Protein AF-A0A4R8F8H3-F1 (afdb_monomer_lite)

Foldseek 3Di:
DPVVCPPVLNVVLVVQLVVLVVCPVVVVDDPVRSVVSNVVSVVVSVVVVVVVVVVD

Secondary structure (DSSP, 8-state):
--TTT--HHHHHHHHHHHHHHHHHHTTSS-HHHHHHHHHHHHHHHHHHHHHHHH--

pLDDT: mean 83.6, std 14.04, range [47.41, 94.56]

Structure (mmCIF, N/CA/C/O backbone):
data_AF-A0A4R8F8H3-F1
#
_entry.id   AF-A0A4R8F8H3-F1
#
loop_
_atom_site.group_PDB
_atom_site.id
_atom_site.type_symbol
_atom_site.label_atom_id
_atom_site.label_alt_id
_atom_site.label_comp_id
_atom_site.label_asym_id
_atom_site.label_entity_id
_atom_site.label_seq_id
_atom_site.pdbx_PDB_ins_code
_atom_site.Cartn_x
_atom_site.Cartn_y
_atom_site.Cartn_z
_atom_site.occupancy
_atom_site.B_iso_or_equiv
_atom_site.auth_seq_id
_atom_site.auth_comp_id
_atom_site.auth_asym_id
_atom_site.auth_atom_id
_atom_site.pdbx_PDB_model_num
ATOM 1 N N . MET A 1 1 ? -0.785 -15.327 20.860 1.00 47.41 1 MET A N 1
ATOM 2 C CA . MET A 1 1 ? -0.354 -13.944 20.538 1.00 47.41 1 MET A CA 1
ATOM 3 C C . MET A 1 1 ? -0.507 -13.556 19.057 1.00 47.41 1 MET A C 1
ATOM 5 O O . MET A 1 1 ? -0.409 -12.379 18.757 1.00 47.41 1 MET A O 1
ATOM 9 N N . LEU A 1 2 ? -0.799 -14.484 18.130 1.00 51.06 2 LEU A N 1
ATOM 10 C CA . LEU A 1 2 ? -0.982 -14.174 16.694 1.00 51.06 2 LEU A CA 1
ATOM 11 C C . LEU A 1 2 ? -2.375 -13.623 16.327 1.00 51.06 2 LEU A C 1
ATOM 13 O O . LEU A 1 2 ? -2.510 -12.858 15.378 1.00 51.06 2 LEU A O 1
ATOM 17 N N . ALA A 1 3 ? -3.410 -13.943 17.110 1.00 51.31 3 ALA A N 1
ATOM 18 C CA . ALA A 1 3 ? -4.792 -13.557 16.801 1.00 51.31 3 ALA A CA 1
ATOM 19 C C . ALA A 1 3 ? -5.055 -12.036 16.855 1.00 51.31 3 ALA A C 1
ATOM 21 O O . ALA A 1 3 ? -5.994 -11.550 16.232 1.00 51.31 3 ALA A O 1
ATOM 22 N N . ARG A 1 4 ? -4.211 -11.264 17.558 1.00 53.16 4 ARG A N 1
ATOM 23 C CA . ARG A 1 4 ? -4.333 -9.799 17.679 1.00 53.16 4 ARG A CA 1
ATOM 24 C C . ARG A 1 4 ? -3.972 -9.066 16.375 1.00 53.16 4 ARG A C 1
ATOM 26 O O . ARG A 1 4 ? -4.474 -7.969 16.155 1.00 53.16 4 ARG A O 1
ATOM 33 N N . PHE A 1 5 ? -3.145 -9.667 15.512 1.00 51.22 5 PHE A N 1
ATOM 34 C CA . PHE A 1 5 ? -2.718 -9.077 14.233 1.00 51.22 5 PHE A CA 1
ATOM 35 C C . PHE A 1 5 ? -3.666 -9.375 13.062 1.00 51.22 5 PHE A C 1
ATOM 37 O O . PHE A 1 5 ? -3.589 -8.718 12.028 1.00 51.22 5 PHE A O 1
ATOM 44 N N . PHE A 1 6 ? -4.615 -10.300 13.223 1.00 54.62 6 PHE A N 1
ATOM 45 C CA . PHE A 1 6 ? -5.569 -10.684 12.175 1.00 54.62 6 PHE A CA 1
ATOM 46 C C . PHE A 1 6 ? -6.777 -9.737 12.072 1.00 54.62 6 PHE A C 1
ATOM 48 O O . PHE A 1 6 ? -7.904 -10.153 11.795 1.00 54.62 6 PHE A O 1
ATOM 55 N N . SER A 1 7 ? -6.567 -8.432 12.270 1.00 72.44 7 SER A N 1
ATOM 56 C CA . SER A 1 7 ? -7.582 -7.461 11.865 1.00 72.44 7 SER A CA 1
ATOM 57 C C . SER A 1 7 ? -7.700 -7.540 10.344 1.00 72.44 7 SER A C 1
ATOM 59 O O . SER A 1 7 ? -6.746 -7.232 9.634 1.00 72.44 7 SER A O 1
ATOM 61 N N . ARG A 1 8 ? -8.856 -7.978 9.827 1.00 80.44 8 ARG A N 1
ATOM 62 C CA . ARG A 1 8 ? -9.099 -8.156 8.378 1.00 80.44 8 ARG A CA 1
ATOM 63 C C . ARG A 1 8 ? -8.680 -6.924 7.567 1.00 80.44 8 ARG A C 1
ATOM 65 O O . ARG A 1 8 ? -8.165 -7.052 6.465 1.00 80.44 8 ARG A O 1
ATOM 72 N N . LYS A 1 9 ? -8.833 -5.736 8.158 1.00 81.62 9 LYS A N 1
ATOM 73 C CA . LYS A 1 9 ? -8.436 -4.439 7.593 1.00 81.62 9 LYS A CA 1
ATOM 74 C C . LYS A 1 9 ? -6.924 -4.308 7.415 1.00 81.62 9 LYS A C 1
ATOM 76 O O . LYS A 1 9 ? -6.477 -3.799 6.396 1.00 81.62 9 LYS A O 1
ATOM 81 N N . PHE A 1 10 ? -6.153 -4.788 8.388 1.00 83.56 10 PHE A N 1
ATOM 82 C CA . PHE A 1 10 ? -4.693 -4.799 8.327 1.00 83.56 10 PHE A CA 1
ATOM 83 C C . PHE A 1 10 ? -4.204 -5.770 7.252 1.00 83.56 10 PHE A C 1
ATOM 85 O O . PHE A 1 10 ? -3.386 -5.398 6.419 1.00 83.56 10 PHE A O 1
ATOM 92 N N . VAL A 1 11 ? -4.775 -6.978 7.206 1.00 87.19 11 VAL A N 1
ATOM 93 C CA . VAL A 1 11 ? -4.437 -7.977 6.179 1.00 87.19 11 VAL A CA 1
ATOM 94 C C . VAL A 1 11 ? -4.733 -7.443 4.774 1.00 87.19 11 VAL A C 1
ATOM 96 O O . VAL A 1 11 ? -3.890 -7.559 3.891 1.00 87.19 11 VAL A O 1
ATOM 99 N N . LEU A 1 12 ? -5.883 -6.792 4.571 1.00 88.19 12 LEU A N 1
ATOM 100 C CA . LEU A 1 12 ? -6.228 -6.168 3.290 1.00 88.19 12 LEU A CA 1
ATOM 101 C C . LEU A 1 12 ? -5.246 -5.058 2.891 1.00 88.19 12 LEU A C 1
ATOM 103 O O . LEU A 1 12 ? -4.821 -5.015 1.741 1.00 88.19 12 LEU A O 1
ATOM 107 N N . ALA A 1 13 ? -4.849 -4.194 3.830 1.00 90.12 13 ALA A N 1
ATOM 108 C CA . ALA A 1 13 ? -3.884 -3.129 3.560 1.00 90.12 13 ALA A CA 1
ATOM 109 C C . ALA A 1 13 ? -2.497 -3.677 3.179 1.00 90.12 13 ALA A C 1
ATOM 111 O O . ALA A 1 13 ? -1.849 -3.158 2.267 1.00 90.12 13 ALA A O 1
ATOM 112 N N . VAL A 1 14 ? -2.058 -4.755 3.837 1.00 90.81 14 VAL A N 1
ATOM 113 C CA . VAL A 1 14 ? -0.793 -5.437 3.529 1.00 90.81 14 VAL A CA 1
ATOM 114 C C . VAL A 1 14 ? -0.840 -6.089 2.148 1.00 90.81 14 VAL A C 1
ATOM 116 O O . VAL A 1 14 ? 0.090 -5.908 1.366 1.00 90.81 14 VAL A O 1
ATOM 119 N N . LEU A 1 15 ? -1.925 -6.793 1.812 1.00 92.56 15 LEU A N 1
ATOM 120 C CA . LEU A 1 15 ? -2.083 -7.413 0.494 1.00 92.56 15 LEU A CA 1
ATOM 121 C C . LEU A 1 15 ? -2.120 -6.366 -0.626 1.00 92.56 15 LEU A C 1
ATOM 123 O O . LEU A 1 15 ? -1.410 -6.518 -1.616 1.00 92.56 15 LEU A O 1
ATOM 127 N N . ALA A 1 16 ? -2.879 -5.280 -0.453 1.00 92.19 16 ALA A N 1
ATOM 128 C CA . ALA A 1 16 ? -2.939 -4.193 -1.428 1.00 92.19 16 ALA A CA 1
ATOM 129 C C . ALA A 1 16 ? -1.568 -3.526 -1.631 1.00 92.19 16 ALA A C 1
ATOM 131 O O . ALA A 1 16 ? -1.164 -3.285 -2.767 1.00 92.19 16 ALA A O 1
ATOM 132 N N . SER A 1 17 ? -0.818 -3.308 -0.544 1.00 92.69 17 SER A N 1
ATOM 133 C CA . SER A 1 17 ? 0.554 -2.785 -0.622 1.00 92.69 17 SER A CA 1
ATOM 134 C C . SER A 1 17 ? 1.492 -3.755 -1.344 1.00 92.69 17 SER A C 1
ATOM 136 O O . SER A 1 17 ? 2.324 -3.335 -2.142 1.00 92.69 17 SER A O 1
ATOM 138 N N . GLY A 1 18 ? 1.348 -5.062 -1.102 1.00 91.81 18 GLY A N 1
ATOM 139 C CA . GLY A 1 18 ? 2.126 -6.097 -1.784 1.00 91.81 18 GLY A CA 1
ATOM 140 C C . GLY A 1 18 ? 1.883 -6.112 -3.295 1.00 91.81 18 GLY A C 1
ATOM 141 O O . GLY A 1 18 ? 2.839 -6.167 -4.067 1.00 91.81 18 GLY A O 1
ATOM 142 N N . VAL A 1 19 ? 0.623 -5.983 -3.722 1.00 93.44 19 VAL A N 1
ATOM 143 C CA . VAL A 1 19 ? 0.258 -5.866 -5.145 1.00 93.44 19 VAL A CA 1
ATOM 144 C C . VAL A 1 19 ? 0.835 -4.588 -5.756 1.00 93.44 19 VAL A C 1
ATOM 146 O O . VAL A 1 19 ? 1.412 -4.650 -6.838 1.00 93.44 19 VAL A O 1
ATOM 149 N N . ALA A 1 20 ? 0.753 -3.451 -5.057 1.00 91.31 20 ALA A N 1
ATOM 150 C CA . ALA A 1 20 ? 1.320 -2.187 -5.526 1.00 91.31 20 ALA A CA 1
ATOM 151 C C . ALA A 1 20 ? 2.847 -2.267 -5.706 1.00 91.31 20 ALA A C 1
ATOM 153 O O . ALA A 1 20 ? 3.375 -1.800 -6.714 1.00 91.31 20 ALA A O 1
ATOM 154 N N . CYS A 1 21 ? 3.563 -2.905 -4.775 1.00 91.38 21 CYS A N 1
ATO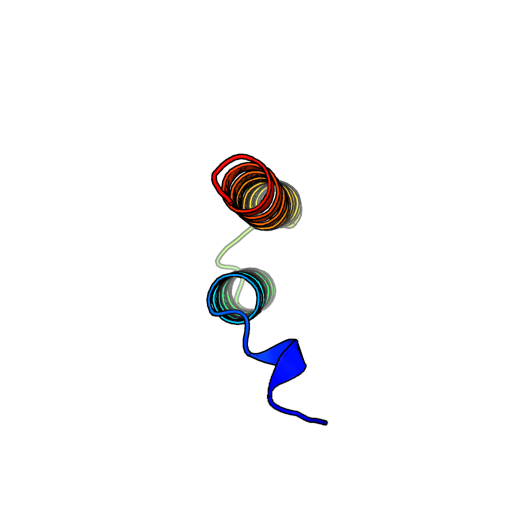M 155 C CA . CYS A 1 21 ? 4.991 -3.185 -4.932 1.00 91.38 21 CYS A CA 1
ATOM 156 C C . CYS A 1 21 ? 5.263 -4.103 -6.133 1.00 91.38 21 CYS A C 1
ATOM 158 O O . CYS A 1 21 ? 6.162 -3.823 -6.921 1.00 91.38 21 CYS A O 1
ATOM 160 N N . GLY A 1 22 ? 4.474 -5.166 -6.313 1.00 91.00 22 GLY A N 1
ATOM 161 C CA . GLY A 1 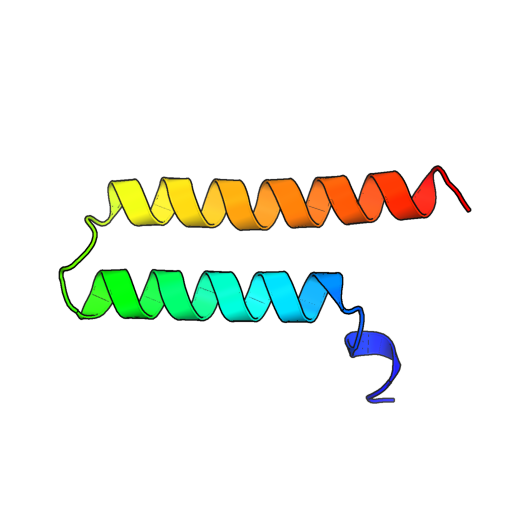22 ? 4.583 -6.046 -7.478 1.00 91.00 22 GLY A CA 1
ATOM 162 C C . GLY A 1 22 ? 4.409 -5.292 -8.799 1.00 91.00 22 GLY A C 1
ATOM 163 O O . GLY A 1 22 ? 5.220 -5.457 -9.708 1.00 91.00 22 GLY A O 1
ATOM 164 N N . ALA A 1 23 ? 3.409 -4.411 -8.885 1.00 90.62 23 ALA A N 1
ATOM 165 C CA . ALA A 1 23 ? 3.147 -3.572 -10.055 1.00 90.62 23 ALA A CA 1
ATOM 166 C C . ALA A 1 23 ? 4.294 -2.587 -10.350 1.00 90.62 23 ALA A C 1
ATOM 168 O O . ALA A 1 23 ? 4.635 -2.369 -11.511 1.00 90.62 23 ALA A O 1
ATOM 169 N N . LEU A 1 24 ? 4.933 -2.041 -9.309 1.00 91.06 24 LEU A N 1
ATOM 170 C CA . LEU A 1 24 ? 6.104 -1.173 -9.453 1.00 91.06 24 LEU A CA 1
ATOM 171 C C . LEU A 1 24 ? 7.298 -1.934 -10.053 1.00 91.06 24 LEU A C 1
ATOM 173 O O . LEU A 1 24 ? 7.898 -1.480 -11.023 1.00 91.06 24 LEU A O 1
ATOM 177 N N . PHE A 1 25 ? 7.631 -3.111 -9.514 1.00 92.12 25 PHE A N 1
ATOM 178 C CA . PHE A 1 25 ? 8.795 -3.884 -9.976 1.00 92.12 25 PHE A CA 1
ATOM 179 C C . PHE A 1 25 ? 8.592 -4.573 -11.328 1.00 92.12 25 PHE A C 1
ATOM 181 O O . PHE A 1 25 ? 9.563 -4.851 -12.025 1.00 92.12 25 PHE A O 1
ATOM 188 N N . THR A 1 26 ? 7.345 -4.827 -11.722 1.00 92.50 26 THR A N 1
ATOM 189 C CA . THR A 1 26 ? 7.000 -5.344 -13.058 1.00 92.50 26 THR A CA 1
ATOM 190 C C . THR A 1 26 ? 6.900 -4.241 -14.116 1.00 92.50 26 THR A C 1
ATOM 192 O O . THR A 1 26 ? 6.662 -4.537 -15.283 1.00 92.50 26 THR A O 1
ATOM 195 N N . GLY A 1 27 ? 7.100 -2.972 -13.733 1.00 89.69 27 GLY A N 1
ATOM 196 C CA . GLY A 1 27 ? 7.056 -1.829 -14.646 1.00 89.69 27 GLY A CA 1
ATOM 197 C C . GLY A 1 27 ? 5.645 -1.429 -15.086 1.00 89.69 27 GLY A C 1
ATOM 198 O O . GLY A 1 27 ? 5.501 -0.589 -15.969 1.00 89.69 27 GLY A O 1
ATOM 199 N N . HIS A 1 28 ? 4.602 -1.993 -14.469 1.00 89.62 28 HIS A N 1
ATOM 200 C CA . HIS A 1 28 ? 3.206 -1.632 -14.727 1.00 89.62 28 HIS A CA 1
ATOM 201 C C . HIS A 1 28 ? 2.799 -0.298 -14.086 1.00 89.62 28 HIS A C 1
ATOM 203 O O . HIS A 1 28 ? 1.690 0.175 -14.325 1.00 89.62 28 HIS A O 1
ATOM 209 N N . MET A 1 29 ? 3.665 0.293 -13.258 1.00 89.06 29 MET A N 1
ATOM 210 C CA . MET A 1 29 ? 3.367 1.503 -12.503 1.00 89.06 29 MET A CA 1
ATOM 211 C C . MET A 1 29 ? 4.622 2.352 -12.306 1.00 89.06 29 MET A C 1
ATOM 213 O O . MET A 1 29 ? 5.699 1.824 -12.025 1.00 89.06 29 MET A O 1
ATOM 217 N N . SER A 1 30 ? 4.488 3.671 -12.423 1.00 92.00 30 SER A N 1
ATOM 218 C CA . SER A 1 30 ? 5.567 4.612 -12.116 1.00 92.00 30 SER A CA 1
ATOM 219 C C . SER A 1 30 ? 5.742 4.806 -10.604 1.00 92.00 30 SER A C 1
ATOM 221 O O . SER A 1 30 ? 4.826 4.585 -9.809 1.00 92.00 30 SER A O 1
ATOM 223 N N . GLY A 1 31 ? 6.922 5.274 -10.181 1.00 89.19 31 GLY A N 1
ATOM 224 C CA . GLY A 1 31 ? 7.206 5.532 -8.762 1.00 89.19 31 GLY A CA 1
ATOM 225 C C . GLY A 1 31 ? 6.260 6.555 -8.119 1.00 89.19 31 GLY A C 1
ATOM 226 O O . GLY A 1 31 ? 5.910 6.427 -6.946 1.00 89.19 31 GLY A O 1
ATOM 227 N N . THR A 1 32 ? 5.789 7.540 -8.885 1.00 92.81 32 THR A N 1
ATOM 228 C CA . THR A 1 32 ? 4.804 8.528 -8.423 1.00 92.81 32 THR A CA 1
ATOM 229 C C . THR A 1 32 ? 3.417 7.922 -8.249 1.00 92.81 32 THR A C 1
ATOM 231 O O . THR A 1 32 ? 2.774 8.166 -7.231 1.00 92.81 32 THR A O 1
ATOM 234 N N . GLU A 1 33 ? 2.975 7.078 -9.183 1.00 90.94 33 GLU A N 1
ATOM 235 C CA . GLU A 1 33 ? 1.710 6.346 -9.048 1.00 90.94 33 GLU A CA 1
ATOM 236 C C . GLU A 1 33 ? 1.753 5.382 -7.856 1.00 90.94 33 GLU A C 1
ATOM 238 O O . GLU A 1 33 ? 0.771 5.251 -7.128 1.00 90.94 33 GLU A O 1
ATOM 243 N N . TRP A 1 34 ? 2.912 4.776 -7.587 1.00 93.25 34 TRP A N 1
ATOM 244 C CA . TRP A 1 34 ? 3.146 3.973 -6.386 1.00 93.25 34 TRP A CA 1
ATOM 245 C C . TRP A 1 34 ? 3.025 4.767 -5.096 1.00 93.25 34 TRP A C 1
ATOM 247 O O . TRP A 1 34 ? 2.308 4.336 -4.193 1.00 93.25 34 TRP A O 1
ATOM 257 N N . LEU A 1 35 ? 3.625 5.953 -5.017 1.00 93.88 35 LEU A N 1
ATOM 258 C CA . LEU A 1 35 ? 3.461 6.826 -3.853 1.00 93.88 35 LEU A CA 1
ATOM 259 C C . LEU A 1 35 ? 1.985 7.181 -3.614 1.00 93.88 35 LEU A C 1
ATOM 261 O O . LEU A 1 35 ? 1.511 7.107 -2.478 1.00 93.88 35 LEU A O 1
ATOM 265 N N . SER A 1 36 ? 1.241 7.507 -4.674 1.00 94.56 36 SER A N 1
ATOM 266 C CA . SER A 1 36 ? -0.196 7.789 -4.582 1.00 94.56 36 SER A CA 1
ATOM 267 C C . SER A 1 36 ? -1.007 6.565 -4.145 1.00 94.56 36 SER A C 1
ATOM 269 O O . SER A 1 36 ? -1.866 6.687 -3.269 1.00 94.56 36 SER A O 1
ATOM 271 N N . ALA A 1 37 ? -0.717 5.3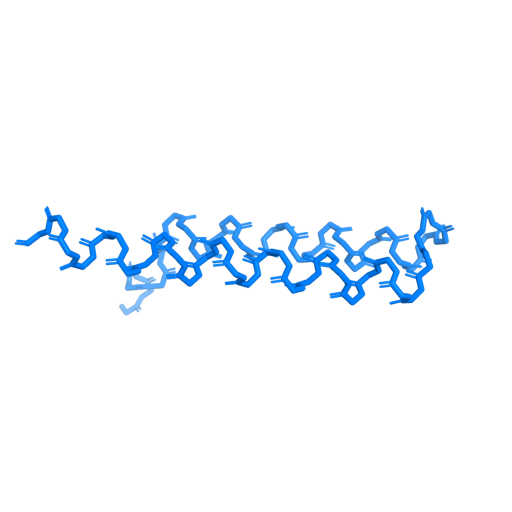82 -4.694 1.00 92.75 37 ALA A N 1
ATOM 272 C CA . ALA A 1 37 ? -1.370 4.129 -4.318 1.00 92.75 37 ALA A CA 1
ATOM 273 C C . ALA A 1 37 ? -1.131 3.792 -2.838 1.00 92.75 37 ALA A C 1
ATOM 275 O O . ALA A 1 37 ? -2.082 3.514 -2.107 1.00 92.75 37 ALA A O 1
ATOM 276 N N . GLN A 1 38 ? 0.113 3.904 -2.365 1.00 94.06 38 GLN A N 1
ATOM 277 C CA . GLN A 1 38 ? 0.456 3.671 -0.961 1.00 94.06 38 GLN A CA 1
ATOM 278 C C . GLN A 1 38 ? -0.251 4.662 -0.033 1.00 94.06 38 GLN A C 1
ATOM 280 O O . GLN A 1 38 ? -0.817 4.254 0.983 1.00 94.06 38 GLN A O 1
ATOM 285 N N . GLY A 1 39 ? -0.288 5.945 -0.404 1.00 94.44 39 GLY A N 1
ATOM 286 C CA . GLY A 1 39 ? -1.029 6.968 0.332 1.00 94.44 39 GLY A CA 1
ATOM 287 C C . GLY A 1 39 ? -2.519 6.638 0.459 1.00 94.44 39 GLY A C 1
ATOM 288 O O . GLY A 1 39 ? -3.079 6.736 1.552 1.00 94.44 39 GLY A O 1
ATOM 289 N N . MET A 1 40 ? -3.154 6.172 -0.621 1.00 93.56 40 MET A N 1
ATOM 290 C CA . MET A 1 40 ? -4.557 5.747 -0.597 1.00 93.56 40 MET A CA 1
ATOM 291 C C . MET A 1 40 ? -4.782 4.508 0.275 1.00 93.56 40 MET A C 1
ATOM 293 O O . MET A 1 40 ? -5.710 4.499 1.082 1.00 93.56 40 MET A O 1
ATOM 297 N N . ILE A 1 41 ? -3.931 3.485 0.171 1.00 93.25 41 ILE A N 1
ATOM 298 C CA . ILE A 1 41 ? -4.051 2.248 0.961 1.00 93.25 41 ILE A CA 1
ATOM 299 C C . ILE A 1 41 ? -3.956 2.554 2.463 1.00 93.25 41 ILE A C 1
ATOM 301 O O . ILE A 1 41 ? -4.802 2.117 3.248 1.00 93.25 41 ILE A O 1
ATOM 305 N N . LEU A 1 42 ? -2.963 3.354 2.861 1.00 91.19 42 LEU A N 1
ATOM 306 C CA . LEU A 1 42 ? -2.778 3.797 4.245 1.00 91.19 42 LEU A CA 1
ATOM 307 C C . LEU A 1 42 ? -3.929 4.691 4.715 1.00 91.19 42 LEU A C 1
ATOM 309 O O . LEU A 1 42 ? -4.423 4.512 5.829 1.00 91.19 42 LEU A O 1
ATOM 313 N N . GLY A 1 43 ? -4.385 5.614 3.866 1.00 91.88 43 GLY A N 1
ATOM 314 C CA . GLY A 1 43 ? -5.506 6.505 4.157 1.00 91.88 43 GLY A CA 1
ATOM 315 C C . GLY A 1 43 ? -6.804 5.742 4.416 1.00 91.88 43 GLY A C 1
ATOM 316 O O . GLY A 1 43 ? -7.457 5.963 5.436 1.00 91.88 43 GLY A O 1
ATOM 317 N N . VAL A 1 44 ? -7.147 4.784 3.550 1.00 91.50 44 VAL A N 1
ATOM 318 C CA . VAL A 1 44 ? -8.336 3.931 3.701 1.00 91.50 44 VAL A CA 1
ATOM 319 C C . VAL A 1 44 ? -8.220 3.045 4.940 1.00 91.50 44 VAL A C 1
ATOM 321 O O . VAL A 1 44 ? -9.180 2.937 5.703 1.00 91.50 44 VAL A O 1
ATOM 324 N N . TYR A 1 45 ? -7.052 2.450 5.195 1.00 90.06 45 TYR A N 1
ATOM 325 C CA . TYR A 1 45 ? -6.818 1.658 6.403 1.00 90.06 45 TYR A CA 1
ATOM 326 C C . TYR A 1 45 ? -6.980 2.494 7.683 1.00 90.06 45 TYR A C 1
ATOM 328 O O . TYR A 1 45 ? -7.681 2.085 8.615 1.00 90.06 45 TYR A O 1
ATOM 336 N N . GLY A 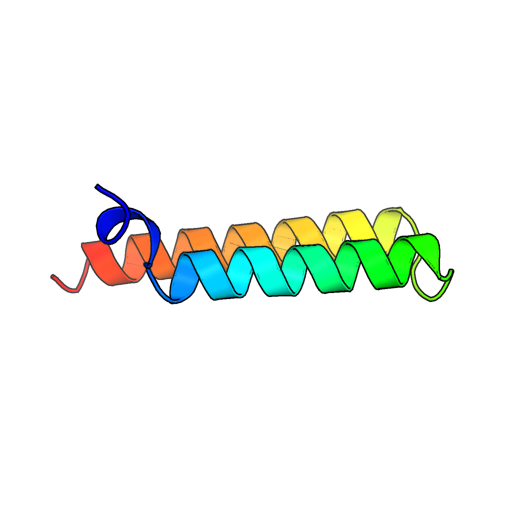1 46 ? -6.385 3.690 7.716 1.00 88.94 46 GLY A N 1
ATOM 337 C CA . GLY A 1 46 ? -6.508 4.638 8.820 1.00 88.94 46 GLY A CA 1
ATOM 338 C C . GLY A 1 46 ? -7.956 5.068 9.051 1.00 88.94 46 GLY A C 1
ATOM 339 O O . GLY A 1 46 ? -8.461 4.954 10.170 1.00 88.94 46 GLY A O 1
ATOM 340 N N . ALA A 1 47 ? -8.661 5.469 7.991 1.00 87.75 47 ALA A N 1
ATOM 341 C CA . ALA A 1 47 ? -10.073 5.842 8.050 1.00 87.75 47 ALA A CA 1
ATOM 342 C C . ALA A 1 47 ? -10.955 4.681 8.538 1.00 87.75 47 ALA A C 1
ATOM 344 O O . ALA A 1 47 ? -11.801 4.866 9.414 1.00 87.75 47 ALA A O 1
ATOM 345 N N . ALA A 1 48 ? -10.718 3.463 8.045 1.00 86.06 48 ALA A N 1
ATOM 346 C CA . ALA A 1 48 ? -11.456 2.272 8.453 1.00 86.06 48 ALA A CA 1
ATOM 347 C C . ALA A 1 48 ? -11.219 1.902 9.926 1.00 86.06 48 ALA A C 1
ATOM 349 O O . ALA A 1 48 ? -12.123 1.355 10.568 1.00 86.06 48 ALA A O 1
ATOM 350 N N . ASN A 1 49 ? -10.033 2.187 10.469 1.00 87.00 49 ASN A N 1
ATOM 351 C CA . ASN A 1 49 ? -9.728 2.009 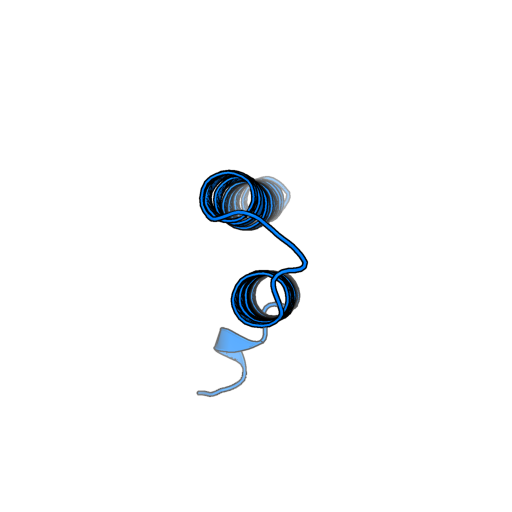11.888 1.00 87.00 49 ASN A CA 1
ATOM 352 C C . ASN A 1 49 ? -10.406 3.073 12.760 1.00 87.00 49 ASN A C 1
ATOM 354 O O . ASN A 1 49 ? -10.989 2.728 13.788 1.00 87.00 49 ASN A O 1
ATOM 358 N N . VAL A 1 50 ? -10.392 4.343 12.342 1.00 85.94 50 VAL A N 1
ATOM 359 C CA . VAL A 1 50 ? -11.097 5.428 13.047 1.00 85.94 50 VAL A CA 1
ATOM 360 C C . VAL A 1 50 ? -12.605 5.174 13.063 1.00 85.94 50 VAL A C 1
ATOM 362 O O . VAL A 1 50 ? -13.226 5.254 14.121 1.00 85.94 50 VAL A O 1
ATOM 365 N N . ALA A 1 51 ? -13.190 4.787 11.926 1.00 83.88 51 ALA A N 1
ATOM 366 C CA . ALA A 1 51 ? -14.609 4.455 11.823 1.00 83.88 51 ALA A CA 1
ATOM 367 C C . ALA A 1 51 ? -15.001 3.282 12.738 1.00 83.88 51 ALA A C 1
ATOM 369 O O . ALA A 1 51 ? -16.035 3.334 13.395 1.00 83.88 51 ALA A O 1
ATOM 370 N N . GLN A 1 52 ? -14.150 2.254 12.847 1.00 79.38 52 GLN A N 1
ATOM 371 C CA . GLN A 1 52 ? -14.395 1.127 13.753 1.00 79.38 52 GLN A CA 1
ATOM 372 C C . GLN A 1 52 ? -14.383 1.535 15.221 1.00 79.38 52 GLN A C 1
ATOM 374 O O . GLN A 1 52 ? -15.157 1.000 16.002 1.00 79.38 52 GLN A O 1
ATOM 379 N N . LYS A 1 53 ? -13.494 2.460 15.592 1.00 74.44 53 LYS A N 1
ATOM 380 C CA . LYS A 1 53 ? -13.373 2.944 16.968 1.00 74.44 53 LYS A CA 1
ATOM 381 C C . LYS A 1 53 ? -14.493 3.919 17.346 1.00 74.44 53 LYS A C 1
ATOM 383 O O . LYS A 1 53 ? -14.775 4.060 18.523 1.00 74.44 53 LYS A O 1
ATOM 388 N N . LYS A 1 54 ? -15.104 4.600 16.369 1.00 69.06 54 LYS A N 1
ATOM 389 C CA . LYS A 1 54 ? -16.238 5.517 16.580 1.00 69.06 54 LYS A CA 1
ATOM 390 C C . LYS A 1 54 ? -17.597 4.799 16.600 1.00 69.06 54 LYS A C 1
ATOM 392 O O . LYS A 1 54 ? -18.548 5.341 17.145 1.00 69.06 54 LYS A O 1
ATOM 397 N N . GLY A 1 55 ? -17.694 3.626 15.972 1.00 56.59 55 GLY A N 1
ATOM 398 C CA . GLY A 1 55 ? -18.904 2.794 15.938 1.00 56.59 55 GLY A CA 1
ATOM 399 C C . GLY A 1 55 ? -18.956 1.674 16.986 1.00 56.59 55 GLY A C 1
ATOM 400 O O . GLY A 1 55 ? -19.836 0.824 16.882 1.00 56.59 55 GLY A O 1
ATOM 401 N N . ALA A 1 56 ? -18.012 1.644 17.931 1.00 48.88 56 ALA A N 1
ATOM 402 C CA . ALA A 1 56 ? -17.947 0.726 19.072 1.00 48.88 56 ALA A CA 1
ATOM 403 C C . ALA A 1 56 ? -18.058 1.527 20.373 1.00 48.88 56 ALA A C 1
ATOM 405 O O . ALA A 1 56 ? -18.606 0.970 21.346 1.00 48.88 56 ALA A O 1
#

Sequence (56 aa):
MLARFFSRKFVLAVLASGVACGALFTGHMSGTEWLSAQGMILGVYGAANVAQKKGA

Organism: NCBI:txid442341

Radius of gyr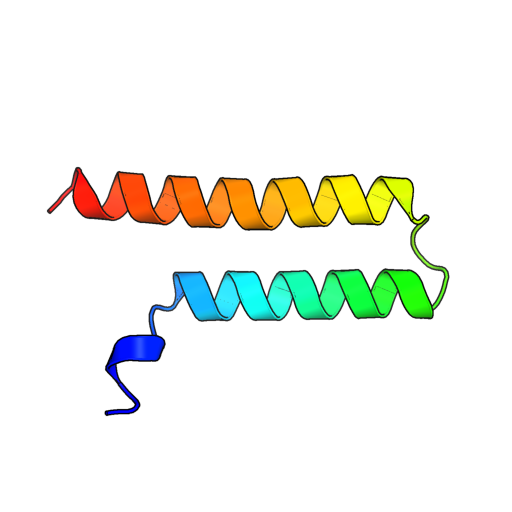ation: 13.4 Å; chains: 1; bounding box: 28×23×35 Å